Protein AF-A0A4V1V4L0-F1 (afdb_monomer_lite)

Radius of gyration: 18.84 Å; chains: 1; bounding box: 42×39×46 Å

pLDDT: mean 93.79, std 5.35, range [68.5, 98.69]

Foldseek 3Di:
DKDFAFDPDCPAPLARPPTQWIADPVRWIKGWDADSPHRHTQKIWTGDDPNETKMKGWDWDWAFAWDDDPPFTDTDPGTDIDTAKMKTFQPAYQDSVVRAGPVGDQRIWMKGWDQDDNGTHGPSDGQWIWIDHNNDTQMKGWDADPVRHTDDIDGSVVVDPDGD

Sequence (164 aa):
MSSSTFPVSCVNPASCNRPATTTDPNGATTVYTYSADHGGVLSVVQPSVGGVSPATKYYYAQRYPWLKSGNGYAAGSSPIWVLTEERACRTSNLDLTTGVCTAGSADMARKLYDYGPDAGPNNLWLRGVALVSNGQTLRTCYGYDPLGRQISESKPRAELATCS

Structure (mmCIF, N/CA/C/O backbone):
data_AF-A0A4V1V4L0-F1
#
_entry.id   AF-A0A4V1V4L0-F1
#
loop_
_atom_site.group_PDB
_atom_site.id
_atom_site.type_symbol
_atom_site.label_atom_id
_atom_site.label_alt_id
_atom_site.label_comp_id
_atom_site.label_asym_id
_atom_site.label_entity_id
_atom_site.label_seq_id
_atom_site.pdbx_PDB_ins_code
_atom_site.Cartn_x
_atom_site.Cartn_y
_atom_site.Cartn_z
_atom_site.occupancy
_atom_site.B_iso_or_equiv
_atom_site.auth_seq_id
_atom_site.auth_comp_id
_atom_site.auth_asym_id
_atom_site.auth_atom_id
_atom_site.pdbx_PDB_model_num
ATOM 1 N N . MET A 1 1 ? -15.444 20.728 15.407 1.00 77.25 1 MET A N 1
ATOM 2 C CA . MET A 1 1 ? -14.126 21.171 14.896 1.00 77.25 1 MET A CA 1
ATOM 3 C C . MET A 1 1 ? -13.319 19.920 14.613 1.00 77.25 1 MET A C 1
ATOM 5 O O . MET A 1 1 ? -13.335 19.045 15.464 1.00 77.25 1 MET A O 1
ATOM 9 N N . SER A 1 2 ? -12.691 19.796 13.445 1.00 91.19 2 SER A N 1
ATOM 10 C CA . SER A 1 2 ? -11.736 18.712 13.187 1.00 91.19 2 SER A CA 1
ATOM 11 C C . SER A 1 2 ? -10.340 19.122 13.653 1.00 91.19 2 SER A C 1
ATOM 13 O O . SER A 1 2 ? -9.984 20.297 13.540 1.00 91.19 2 SER A O 1
ATOM 15 N N . SER A 1 3 ? -9.546 18.178 14.145 1.00 95.38 3 SER A N 1
ATOM 16 C CA . SER A 1 3 ? -8.173 18.427 14.597 1.00 95.38 3 SER A CA 1
ATOM 17 C C . SER A 1 3 ? -7.216 17.335 14.126 1.00 95.38 3 SER A C 1
ATOM 19 O O . SER A 1 3 ? -7.630 16.232 13.772 1.00 95.38 3 SER A O 1
ATOM 21 N N . SER A 1 4 ? -5.924 17.659 14.122 1.00 96.94 4 SER A N 1
ATOM 22 C CA . SER A 1 4 ? -4.846 16.729 13.795 1.00 96.94 4 SER A CA 1
ATOM 23 C C . SER A 1 4 ? -3.717 16.889 14.803 1.00 96.94 4 SER A C 1
ATOM 25 O O . SER A 1 4 ? -3.368 18.016 15.163 1.00 96.94 4 SER A O 1
ATOM 27 N N . THR A 1 5 ? -3.117 15.783 15.232 1.00 96.75 5 THR A N 1
ATOM 28 C CA . THR A 1 5 ? -1.916 15.797 16.075 1.00 96.75 5 THR A CA 1
ATOM 29 C C . THR A 1 5 ? -0.717 15.349 15.257 1.00 96.75 5 THR A C 1
ATOM 31 O O . THR A 1 5 ? -0.783 14.345 14.552 1.00 96.75 5 THR A O 1
ATOM 34 N N . PHE A 1 6 ? 0.387 16.082 15.365 1.00 95.44 6 PHE A N 1
ATOM 35 C CA . PHE A 1 6 ? 1.653 15.796 14.691 1.00 95.44 6 PHE A CA 1
ATOM 36 C C . PHE A 1 6 ? 2.742 15.492 15.730 1.00 95.44 6 PHE A C 1
ATOM 38 O O . PHE A 1 6 ? 2.600 15.901 16.887 1.00 95.44 6 PHE A O 1
ATOM 45 N N . PRO A 1 7 ? 3.828 14.798 15.351 1.00 91.12 7 PRO A N 1
ATOM 46 C CA . PRO A 1 7 ? 5.001 14.665 16.209 1.00 91.12 7 PRO A CA 1
ATOM 47 C C . PRO A 1 7 ? 5.518 16.033 16.679 1.00 91.12 7 PRO A C 1
ATOM 49 O O . PRO A 1 7 ? 5.641 16.962 15.885 1.00 91.12 7 PRO A O 1
ATOM 52 N N . VAL A 1 8 ? 5.845 16.151 17.970 1.00 89.25 8 VAL A N 1
ATOM 53 C CA . VAL A 1 8 ? 6.338 17.407 18.575 1.00 89.25 8 VAL A CA 1
ATOM 54 C C . VAL A 1 8 ? 7.717 17.798 18.031 1.00 89.25 8 VAL A C 1
ATOM 56 O O . VAL A 1 8 ? 8.045 18.979 17.948 1.00 89.25 8 VAL A O 1
ATOM 59 N N . SER A 1 9 ? 8.522 16.811 17.638 1.00 89.31 9 SER A N 1
ATOM 60 C CA . SER A 1 9 ? 9.828 17.008 17.017 1.00 89.31 9 SER A CA 1
ATOM 61 C C . SER A 1 9 ? 9.923 16.252 15.696 1.00 89.31 9 SER A C 1
ATOM 63 O O . SER A 1 9 ? 9.395 15.148 15.536 1.00 89.31 9 SER A O 1
ATOM 65 N N . CYS A 1 10 ? 10.629 16.842 14.732 1.00 89.69 10 CYS A N 1
ATOM 66 C CA . CYS A 1 10 ? 10.905 16.188 13.460 1.00 89.69 10 CYS A CA 1
ATOM 67 C C . CYS A 1 10 ? 12.175 15.335 13.567 1.00 89.69 10 CYS A C 1
ATOM 69 O O . CYS A 1 10 ? 13.262 15.775 13.205 1.00 89.69 10 CYS A O 1
ATOM 71 N N . VAL A 1 11 ? 12.031 14.111 14.085 1.00 90.25 11 VAL A N 1
ATOM 72 C CA . VAL A 1 11 ? 13.115 13.106 14.086 1.00 90.25 11 VAL A CA 1
ATOM 73 C C . VAL A 1 11 ? 13.265 12.466 12.706 1.00 90.25 11 VAL A C 1
ATOM 75 O O . VAL A 1 11 ? 14.375 12.183 12.269 1.00 90.25 11 VAL A O 1
ATOM 78 N N . ASN A 1 12 ? 12.147 12.267 12.001 1.00 90.44 12 ASN A N 1
ATOM 79 C CA . ASN A 1 12 ? 12.133 11.699 10.662 1.00 90.44 12 ASN A CA 1
ATOM 80 C C . ASN A 1 12 ? 11.498 12.670 9.654 1.00 90.44 12 ASN A C 1
ATOM 82 O O . ASN A 1 12 ? 10.277 12.848 9.681 1.00 90.44 1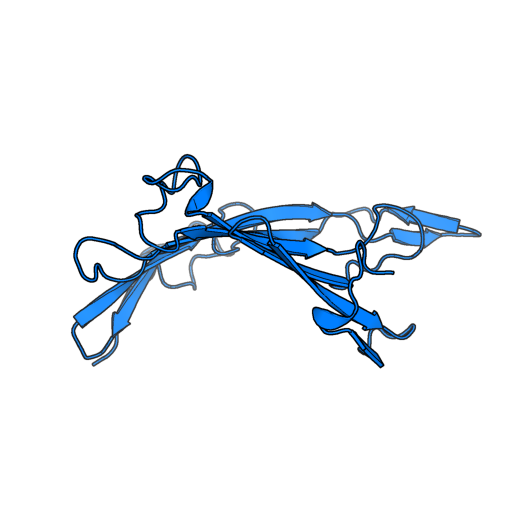2 ASN A O 1
ATOM 86 N N . PRO A 1 13 ? 12.278 13.255 8.729 1.00 91.56 13 PRO A N 1
ATOM 87 C CA . PRO A 1 13 ? 11.753 14.193 7.740 1.00 91.56 13 PRO A CA 1
ATOM 88 C C . PRO A 1 13 ? 10.743 13.564 6.767 1.00 91.56 13 PRO A C 1
ATOM 90 O O . PRO A 1 13 ? 9.932 14.286 6.194 1.00 91.56 13 PRO A O 1
ATOM 93 N N . ALA A 1 14 ? 10.737 12.237 6.600 1.00 91.06 14 ALA A N 1
ATOM 94 C CA . ALA A 1 14 ? 9.803 11.544 5.715 1.00 91.06 14 ALA A CA 1
ATOM 95 C C . ALA A 1 14 ? 8.372 11.452 6.284 1.00 91.06 14 ALA A C 1
ATOM 97 O O . ALA A 1 14 ? 7.424 11.251 5.523 1.00 91.06 14 ALA A O 1
ATOM 98 N N . SER A 1 15 ? 8.199 11.592 7.604 1.00 92.19 15 SER A N 1
ATOM 99 C CA . SER A 1 15 ? 6.904 11.408 8.277 1.00 92.19 15 SER A CA 1
ATOM 100 C C . SER A 1 15 ? 6.540 12.490 9.296 1.00 92.19 15 SER A C 1
ATOM 102 O O . SER A 1 15 ? 5.389 12.551 9.714 1.00 92.19 15 SER A O 1
ATOM 104 N N . CYS A 1 16 ? 7.454 13.383 9.687 1.00 90.00 16 CYS A N 1
ATOM 105 C CA . CYS A 1 16 ? 7.186 14.346 10.760 1.00 90.00 16 CYS A CA 1
ATOM 106 C C . CYS A 1 16 ? 6.128 15.407 10.420 1.00 90.00 16 CYS A C 1
ATOM 108 O O . CYS A 1 16 ? 5.495 15.953 11.318 1.00 90.00 16 CYS A O 1
ATOM 110 N N . ASN A 1 17 ? 5.900 15.680 9.134 1.00 92.19 17 ASN A N 1
ATOM 111 C CA . ASN A 1 17 ? 4.819 16.546 8.661 1.00 92.19 17 ASN A CA 1
ATOM 112 C C . ASN A 1 17 ? 3.507 15.781 8.404 1.00 92.19 17 ASN A C 1
ATOM 114 O O . ASN A 1 17 ? 2.579 16.329 7.805 1.00 92.19 17 ASN A O 1
ATOM 118 N N . ARG A 1 18 ? 3.426 14.511 8.813 1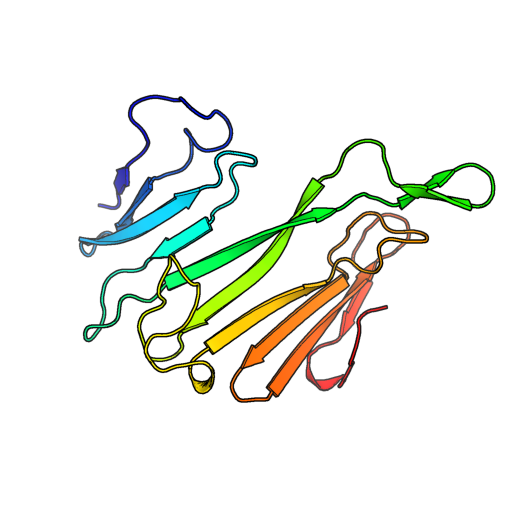.00 94.75 18 ARG A N 1
ATOM 119 C CA . ARG A 1 18 ? 2.231 13.677 8.702 1.00 94.75 18 ARG A CA 1
ATOM 120 C C . ARG A 1 18 ? 1.541 13.569 10.068 1.00 94.75 18 ARG A C 1
ATOM 122 O O . ARG A 1 18 ? 2.223 13.463 11.088 1.00 94.75 18 ARG A O 1
ATOM 129 N N . PRO A 1 19 ? 0.200 13.600 10.117 1.00 96.50 19 PRO A N 1
ATOM 130 C CA . PRO A 1 19 ? -0.521 13.516 11.379 1.00 96.50 19 PRO A CA 1
ATOM 131 C C . PRO A 1 19 ? -0.420 12.105 11.969 1.00 96.50 19 PRO A C 1
ATOM 133 O O . PRO A 1 19 ? -0.642 11.121 11.266 1.00 96.50 19 PRO A O 1
ATOM 136 N N . ALA A 1 20 ? -0.129 12.007 13.265 1.00 96.38 20 ALA A N 1
ATOM 137 C CA . ALA A 1 20 ? -0.228 10.769 14.037 1.00 96.38 20 ALA A CA 1
ATOM 138 C C . ALA A 1 20 ? -1.693 10.412 14.331 1.00 96.38 20 ALA A C 1
ATOM 140 O O . ALA A 1 20 ? -2.059 9.238 14.353 1.00 96.38 20 ALA A O 1
ATOM 141 N N . THR A 1 21 ? -2.545 11.423 14.515 1.00 97.69 21 THR A N 1
ATOM 142 C CA . THR A 1 21 ? -3.991 11.250 14.671 1.00 97.69 21 THR A CA 1
ATOM 143 C C . THR A 1 21 ? -4.759 12.352 13.956 1.00 97.69 21 THR A C 1
ATOM 145 O O . THR A 1 21 ? -4.266 13.473 13.794 1.00 97.69 21 THR A O 1
ATOM 148 N N . THR A 1 22 ? -5.985 12.037 13.553 1.00 98.00 22 THR A N 1
ATOM 149 C CA . THR A 1 22 ? -6.993 13.014 13.133 1.00 98.00 22 THR A CA 1
ATOM 150 C C . THR A 1 22 ? -8.283 12.748 13.898 1.00 98.00 22 THR A C 1
ATOM 152 O O . THR A 1 22 ? -8.670 11.594 14.069 1.00 98.00 22 THR A O 1
ATOM 155 N N . THR A 1 23 ? -8.947 13.795 14.375 1.00 97.75 23 THR A N 1
ATOM 156 C CA . THR A 1 23 ? -10.238 13.701 15.064 1.00 97.75 23 THR A CA 1
ATOM 157 C C . THR A 1 23 ? -11.273 14.476 14.267 1.00 97.75 23 THR A C 1
ATOM 159 O O . THR A 1 23 ? -11.065 15.645 13.925 1.00 97.75 23 THR A O 1
ATOM 162 N N . ASP A 1 24 ? -12.376 13.815 13.930 1.00 94.75 24 ASP A N 1
ATOM 163 C CA . ASP A 1 24 ? -13.477 14.424 13.191 1.00 94.75 24 ASP A CA 1
ATOM 164 C C . ASP A 1 24 ? -14.359 15.317 14.101 1.00 94.75 24 ASP A C 1
ATOM 166 O O . ASP A 1 24 ? -14.194 15.336 15.325 1.00 94.75 24 ASP A O 1
ATOM 170 N N . PRO A 1 25 ? -15.316 16.084 13.543 1.00 96.06 25 PRO A N 1
ATOM 171 C CA . PRO A 1 25 ? -16.216 16.914 14.345 1.00 96.06 25 PRO A CA 1
ATOM 172 C C . PRO A 1 25 ? -17.122 16.150 15.31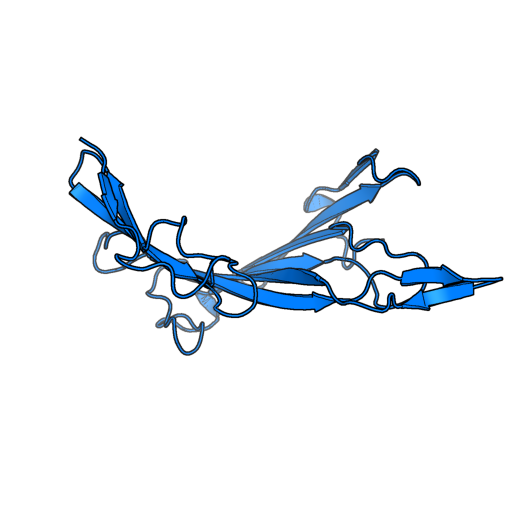9 1.00 96.06 25 PRO A C 1
ATOM 174 O O . PRO A 1 25 ? -17.644 16.777 16.239 1.00 96.06 25 PRO A O 1
ATOM 177 N N . ASN A 1 26 ? -17.307 14.843 15.124 1.00 93.50 26 ASN A N 1
ATOM 178 C CA . ASN A 1 26 ? -18.084 13.970 16.002 1.00 93.50 26 ASN A CA 1
ATOM 179 C C . ASN A 1 26 ? -17.224 13.386 17.141 1.00 93.50 26 ASN A C 1
ATOM 181 O O . ASN A 1 26 ? -17.730 12.614 17.953 1.00 93.50 26 ASN A O 1
ATOM 185 N N . GLY A 1 27 ? -15.936 13.745 17.215 1.00 93.44 27 GLY A N 1
ATOM 186 C CA . GLY A 1 27 ? -14.992 13.239 18.213 1.00 93.44 27 GLY A CA 1
ATOM 187 C C . GLY A 1 27 ? -14.387 11.879 17.860 1.00 93.44 27 GLY A C 1
ATOM 188 O O . GLY A 1 27 ? -13.707 11.275 18.690 1.00 93.44 27 GLY A O 1
ATOM 189 N N . ALA A 1 28 ? -14.612 11.384 16.643 1.00 95.94 28 ALA A N 1
ATOM 190 C CA . ALA A 1 28 ? -14.100 10.103 16.190 1.00 95.94 28 ALA A CA 1
ATOM 191 C C . ALA A 1 28 ? -12.634 10.257 15.745 1.00 95.94 28 ALA A C 1
ATOM 193 O O . ALA A 1 28 ? -12.325 11.010 14.820 1.00 95.94 28 ALA A O 1
ATOM 194 N N . THR A 1 29 ? -11.722 9.548 16.418 1.00 97.31 29 THR A N 1
ATOM 195 C CA . THR A 1 29 ? -10.273 9.635 16.176 1.00 97.31 29 THR A CA 1
ATOM 196 C C . THR A 1 29 ? -9.748 8.490 15.310 1.00 97.31 29 THR A C 1
ATOM 198 O O . THR A 1 29 ? -9.909 7.322 15.657 1.00 97.31 29 THR A O 1
ATOM 201 N N . THR A 1 30 ? -9.053 8.829 14.223 1.00 98.19 30 THR A N 1
ATOM 202 C CA . THR A 1 30 ? -8.262 7.898 13.407 1.00 98.19 30 THR A CA 1
ATOM 203 C C . THR A 1 30 ? -6.784 8.015 13.776 1.00 98.19 30 THR A C 1
ATOM 205 O O . THR A 1 30 ? -6.264 9.122 13.918 1.00 98.19 30 THR A O 1
ATOM 208 N N . VAL A 1 31 ? -6.103 6.880 13.930 1.00 98.31 31 VAL A N 1
ATOM 209 C CA . VAL A 1 31 ? -4.681 6.789 14.296 1.00 98.31 31 VAL A CA 1
ATOM 210 C C . VAL A 1 31 ? -3.869 6.271 13.113 1.00 98.31 31 VAL A C 1
ATOM 212 O O . VAL A 1 31 ? -4.292 5.337 12.432 1.00 98.31 31 VAL A O 1
ATOM 215 N N . TYR A 1 32 ? -2.692 6.853 12.896 1.00 98.06 32 TYR A N 1
ATOM 216 C CA . TYR A 1 32 ? -1.784 6.524 11.801 1.00 98.06 32 TYR A CA 1
ATOM 217 C C . TYR A 1 32 ? -0.402 6.158 12.338 1.00 98.06 32 TYR A C 1
ATOM 219 O O . TYR A 1 32 ? 0.111 6.800 13.255 1.00 98.06 32 TYR A O 1
ATOM 227 N N . THR A 1 33 ? 0.241 5.172 11.719 1.00 97.31 33 THR A N 1
ATOM 228 C CA . THR A 1 33 ? 1.678 4.917 11.902 1.00 97.31 33 THR A CA 1
ATOM 229 C C . THR A 1 33 ? 2.402 5.013 10.568 1.00 97.31 33 THR A C 1
ATOM 231 O O . THR A 1 33 ? 1.797 4.814 9.515 1.00 97.31 33 THR A O 1
ATOM 234 N N . TYR A 1 34 ? 3.696 5.327 10.602 1.00 97.12 34 TYR A N 1
ATOM 235 C CA . TYR A 1 34 ? 4.501 5.573 9.407 1.00 97.12 34 TYR A CA 1
ATOM 236 C C . TYR A 1 34 ? 5.833 4.836 9.485 1.00 97.12 34 TYR A C 1
ATOM 238 O O . TYR A 1 34 ? 6.390 4.642 10.564 1.00 97.12 34 TYR A O 1
ATOM 246 N N . SER A 1 35 ? 6.351 4.461 8.322 1.00 96.19 35 SER A N 1
ATOM 247 C CA . SER A 1 35 ? 7.658 3.842 8.169 1.00 96.19 35 SER A CA 1
ATOM 248 C C . SER A 1 35 ? 8.767 4.834 8.479 1.00 96.19 35 SER A C 1
ATOM 250 O O . SER A 1 35 ? 8.759 5.965 7.980 1.00 96.19 35 SER A O 1
ATOM 252 N N . ALA A 1 36 ? 9.745 4.385 9.265 1.00 94.19 36 ALA A N 1
ATOM 253 C CA . ALA A 1 36 ? 10.941 5.163 9.527 1.00 94.19 36 ALA A CA 1
ATOM 254 C C . ALA A 1 36 ? 11.847 5.274 8.282 1.00 94.19 36 ALA A C 1
ATOM 256 O O . ALA A 1 36 ? 12.534 6.278 8.113 1.00 94.19 36 ALA A O 1
ATOM 257 N N . ASP A 1 37 ? 11.798 4.293 7.382 1.00 94.75 37 ASP A N 1
ATOM 258 C CA . ASP A 1 37 ? 12.735 4.198 6.258 1.00 94.75 37 ASP A CA 1
ATOM 259 C C . ASP A 1 37 ? 12.287 5.004 5.036 1.00 94.75 37 ASP A C 1
ATOM 261 O O . ASP A 1 37 ? 13.111 5.513 4.279 1.00 94.75 37 ASP A O 1
ATOM 265 N N . HIS A 1 38 ? 10.973 5.109 4.817 1.00 95.06 38 HIS A N 1
ATOM 266 C CA . HIS A 1 38 ? 10.423 5.692 3.587 1.00 95.06 38 HIS A CA 1
ATOM 267 C C . HIS A 1 38 ? 9.203 6.596 3.795 1.00 95.06 38 HIS A C 1
ATOM 269 O O . HIS A 1 38 ? 8.628 7.078 2.821 1.00 95.06 38 HIS A O 1
ATOM 275 N N . GLY A 1 39 ? 8.762 6.810 5.040 1.00 96.00 39 GLY A N 1
ATOM 276 C CA . GLY A 1 39 ? 7.653 7.714 5.372 1.00 96.00 39 GLY A CA 1
ATOM 277 C C . GLY A 1 39 ? 6.260 7.257 4.922 1.00 96.00 39 GLY A C 1
ATOM 278 O O . GLY A 1 39 ? 5.285 7.977 5.127 1.00 96.00 39 GLY A O 1
ATOM 279 N N . GLY A 1 40 ? 6.140 6.071 4.317 1.00 96.75 40 GLY A N 1
ATOM 280 C CA . GLY A 1 40 ? 4.848 5.491 3.934 1.00 96.75 40 GLY A CA 1
ATOM 281 C C . GLY A 1 40 ? 4.020 5.112 5.162 1.00 96.75 40 GLY A C 1
ATOM 282 O O . GLY A 1 40 ? 4.581 4.762 6.197 1.00 96.75 40 GLY A O 1
ATOM 283 N N . VAL A 1 41 ? 2.692 5.184 5.061 1.00 98.06 41 VAL A N 1
ATOM 284 C CA . VAL A 1 41 ? 1.774 4.782 6.142 1.00 98.06 41 VAL A CA 1
ATOM 285 C C . VAL A 1 41 ? 1.901 3.277 6.366 1.00 98.06 41 VAL A C 1
ATOM 287 O O . VAL A 1 41 ? 1.802 2.536 5.404 1.00 98.06 41 VAL A O 1
ATOM 290 N N . LEU A 1 42 ? 2.090 2.813 7.601 1.00 98.25 42 LEU A N 1
ATOM 291 C CA . LEU A 1 42 ? 2.144 1.383 7.944 1.00 98.25 42 LEU A CA 1
ATOM 292 C C . LEU A 1 42 ? 0.813 0.861 8.484 1.00 98.25 42 LEU A C 1
ATOM 294 O O . LEU A 1 42 ? 0.450 -0.289 8.231 1.00 98.25 42 LEU A O 1
ATOM 298 N N . SER A 1 43 ? 0.064 1.696 9.202 1.00 98.38 43 SER A N 1
ATOM 299 C CA . SER A 1 43 ? -1.283 1.359 9.649 1.00 98.38 43 SER A CA 1
ATOM 300 C C . SER A 1 43 ? -2.190 2.576 9.723 1.00 98.38 43 SER A C 1
ATOM 302 O O . SER A 1 43 ? -1.744 3.691 9.997 1.00 98.38 43 SER A O 1
ATOM 304 N N . VAL A 1 44 ? -3.475 2.320 9.506 1.00 98.56 44 VAL A N 1
ATOM 305 C CA . VAL A 1 44 ? -4.580 3.237 9.785 1.00 98.56 44 VAL A CA 1
ATOM 306 C C . VAL A 1 44 ? -5.554 2.492 10.682 1.00 98.56 44 VAL A C 1
ATOM 308 O O . VAL A 1 44 ? -5.989 1.401 10.317 1.00 98.56 44 VAL A O 1
ATOM 311 N N . VAL A 1 45 ? -5.891 3.059 11.837 1.00 98.44 45 VAL A N 1
ATOM 312 C CA . VAL A 1 45 ? -6.872 2.504 12.778 1.00 98.44 45 VAL A CA 1
ATOM 313 C C . VAL A 1 45 ? -7.992 3.508 12.948 1.00 98.44 45 VAL A C 1
ATOM 315 O O . VAL A 1 45 ?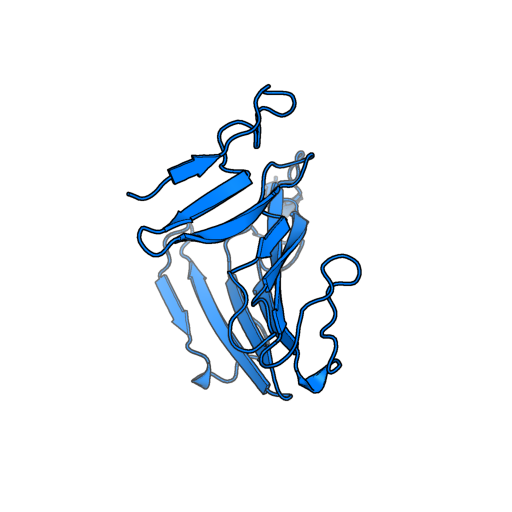 -7.763 4.631 13.395 1.00 98.44 45 VAL A O 1
ATOM 318 N N . GLN A 1 46 ? -9.194 3.105 12.574 1.00 97.62 46 GLN A N 1
ATOM 319 C CA . GLN A 1 46 ? -10.400 3.901 12.718 1.00 97.62 46 GLN A CA 1
ATOM 320 C C . GLN A 1 46 ? -11.008 3.727 14.120 1.00 97.62 46 GLN A C 1
ATOM 322 O O . GLN A 1 46 ? -10.680 2.766 14.827 1.00 97.62 46 GLN A O 1
ATOM 327 N N . PRO A 1 47 ? -11.902 4.643 14.531 1.00 96.62 47 PRO A N 1
ATOM 328 C CA . PRO A 1 47 ? -12.641 4.530 15.784 1.00 96.62 47 PRO A CA 1
ATOM 329 C C . PRO A 1 47 ? -13.351 3.182 15.929 1.00 96.62 47 PRO A C 1
ATOM 331 O O . PRO A 1 47 ? -13.809 2.602 14.944 1.00 96.62 47 PRO A O 1
ATOM 334 N N . SER A 1 48 ? -13.498 2.716 17.171 1.00 95.31 48 SER A N 1
ATOM 335 C CA . SER A 1 48 ? -14.242 1.488 17.439 1.00 95.31 48 SER A CA 1
ATOM 336 C C . SER A 1 48 ? -15.729 1.670 17.138 1.00 95.31 48 SER A C 1
ATOM 338 O O . SER A 1 48 ? -16.367 2.595 17.640 1.00 95.31 48 SER A O 1
ATOM 340 N N . VAL A 1 49 ? -16.288 0.756 16.350 1.00 91.44 49 VAL A N 1
ATOM 341 C CA . VAL A 1 49 ? -17.715 0.659 16.047 1.00 91.44 49 VAL A CA 1
ATOM 342 C C . VAL A 1 49 ? -18.156 -0.761 16.382 1.00 91.44 49 VAL A C 1
ATOM 344 O O . VAL A 1 49 ? -17.645 -1.729 15.825 1.00 91.44 49 VAL A O 1
ATOM 347 N N . GLY A 1 50 ? -19.079 -0.907 17.337 1.00 90.44 50 GLY A N 1
ATOM 348 C CA . GLY A 1 50 ? -19.578 -2.226 17.746 1.00 90.44 50 GLY A CA 1
ATOM 349 C C . GLY A 1 50 ? -18.514 -3.149 18.361 1.00 90.44 50 GLY A C 1
ATOM 350 O O . GLY A 1 50 ? -18.620 -4.363 18.228 1.00 90.44 50 GLY A O 1
ATOM 351 N N . GLY A 1 51 ? -17.479 -2.594 19.006 1.00 92.12 51 GLY A N 1
ATOM 352 C CA . GLY A 1 51 ? -16.396 -3.365 19.640 1.00 92.12 51 GLY A CA 1
ATOM 353 C C . GLY A 1 51 ? -15.261 -3.780 18.695 1.00 92.12 51 GLY A C 1
ATOM 354 O O . GLY A 1 51 ? -14.290 -4.397 19.134 1.00 92.12 51 GLY A O 1
ATOM 355 N N . VAL A 1 52 ? -15.348 -3.409 17.417 1.00 95.88 52 VAL A N 1
ATOM 356 C CA . VAL A 1 52 ? -14.298 -3.614 16.414 1.00 95.88 52 VAL A CA 1
ATOM 357 C C . VAL A 1 52 ? -13.726 -2.259 16.038 1.00 95.88 52 VAL A C 1
ATOM 359 O O . VAL A 1 52 ? -14.483 -1.328 15.787 1.00 95.88 52 VAL A O 1
ATOM 362 N N . SER A 1 53 ? -12.406 -2.134 16.009 1.00 96.75 53 SER A N 1
ATOM 363 C CA . SER A 1 53 ? -11.711 -0.959 15.481 1.00 96.75 53 SER A CA 1
ATOM 364 C C . SER A 1 53 ? -11.209 -1.301 14.082 1.00 96.75 53 SER A C 1
ATOM 366 O O . SER A 1 53 ? -10.197 -2.002 13.965 1.00 96.75 53 SER A O 1
ATOM 368 N N . PRO A 1 54 ? -11.903 -0.866 13.011 1.00 97.19 54 PRO A N 1
ATOM 369 C CA . PRO A 1 54 ? -11.485 -1.165 11.652 1.00 97.19 54 PRO A CA 1
ATOM 370 C C . PRO A 1 54 ? -10.066 -0.659 11.428 1.00 97.19 54 PRO A C 1
ATOM 372 O O . PRO A 1 54 ? -9.745 0.492 11.726 1.00 97.19 54 PRO A O 1
ATOM 375 N N . ALA A 1 55 ? -9.202 -1.524 10.915 1.00 98.19 55 ALA A N 1
ATOM 376 C CA . ALA A 1 55 ? -7.816 -1.178 10.688 1.00 98.19 55 ALA A CA 1
ATOM 377 C C . ALA A 1 55 ? -7.327 -1.730 9.355 1.00 98.19 55 ALA A C 1
ATOM 379 O O . ALA A 1 55 ? -7.725 -2.813 8.924 1.00 98.19 55 ALA A O 1
ATOM 380 N N . THR A 1 56 ? -6.444 -0.968 8.716 1.00 98.56 56 THR A N 1
ATOM 381 C CA . THR A 1 56 ? -5.716 -1.381 7.517 1.00 98.56 56 THR A CA 1
ATOM 382 C C . THR A 1 56 ? -4.227 -1.358 7.819 1.00 98.56 56 THR A C 1
ATOM 384 O O . THR A 1 56 ? -3.719 -0.362 8.339 1.00 98.56 56 THR A O 1
ATOM 387 N N . LYS A 1 57 ? -3.526 -2.446 7.496 1.00 98.56 57 LYS A N 1
ATOM 388 C CA . LYS A 1 57 ? -2.062 -2.540 7.545 1.00 98.56 57 LYS A CA 1
ATOM 389 C C . LYS A 1 57 ? -1.504 -2.545 6.128 1.00 98.56 57 LYS A C 1
ATOM 391 O O . LYS A 1 57 ? -2.010 -3.266 5.270 1.00 98.56 57 LYS A O 1
ATOM 396 N N . TYR A 1 58 ? -0.457 -1.764 5.909 1.00 98.69 58 TYR A N 1
ATOM 397 C CA . TYR A 1 58 ? 0.165 -1.544 4.609 1.00 98.69 58 TYR A CA 1
ATOM 398 C C . TYR A 1 58 ? 1.557 -2.173 4.593 1.00 98.69 58 TYR A C 1
ATOM 400 O O . TYR A 1 58 ? 2.335 -2.026 5.537 1.00 98.69 58 TYR A O 1
ATOM 408 N N . TYR A 1 59 ? 1.871 -2.866 3.507 1.00 98.44 59 TYR A N 1
ATOM 409 C CA . TYR A 1 59 ? 3.138 -3.548 3.287 1.00 98.44 59 TYR A CA 1
ATOM 410 C C . TYR A 1 59 ? 3.822 -2.966 2.064 1.00 98.44 59 TYR A C 1
ATOM 412 O O . TYR A 1 59 ? 3.199 -2.772 1.020 1.00 98.44 59 TYR A O 1
ATOM 420 N N . TYR A 1 60 ? 5.119 -2.721 2.196 1.00 98.44 60 TYR A N 1
ATOM 421 C CA . TYR A 1 60 ? 5.941 -2.141 1.149 1.00 98.44 60 TYR A CA 1
ATOM 422 C C . TYR A 1 60 ? 7.113 -3.060 0.834 1.00 98.44 60 TYR A C 1
ATOM 424 O O . TYR A 1 60 ? 7.585 -3.804 1.693 1.00 98.44 60 TYR A O 1
ATOM 432 N N . ALA A 1 61 ? 7.607 -2.969 -0.395 1.00 97.88 61 ALA A N 1
ATOM 433 C CA . ALA A 1 61 ? 8.853 -3.597 -0.805 1.00 97.88 61 ALA A CA 1
ATOM 434 C C . ALA A 1 61 ? 9.692 -2.619 -1.623 1.00 97.88 61 ALA A C 1
ATOM 436 O O . ALA A 1 61 ? 9.165 -1.745 -2.313 1.00 97.88 61 ALA A O 1
ATOM 437 N N . GLN A 1 62 ? 11.006 -2.795 -1.564 1.00 97.56 62 GLN A N 1
ATOM 438 C CA . GLN A 1 62 ? 11.932 -2.143 -2.476 1.00 97.56 62 GLN A CA 1
ATOM 439 C C . GLN A 1 62 ? 11.920 -2.866 -3.824 1.00 97.56 62 GLN A C 1
ATOM 441 O O . GLN A 1 62 ? 12.126 -4.077 -3.880 1.00 97.56 62 GLN A O 1
ATOM 446 N N . ARG A 1 63 ? 11.693 -2.127 -4.912 1.00 97.44 63 ARG A N 1
ATOM 447 C CA . ARG A 1 63 ? 11.803 -2.637 -6.284 1.00 97.44 63 ARG A CA 1
ATOM 448 C C . ARG A 1 63 ? 12.700 -1.745 -7.120 1.00 97.44 63 ARG A C 1
ATOM 450 O O . ARG A 1 63 ? 12.771 -0.539 -6.894 1.00 97.44 63 ARG A O 1
ATOM 457 N N . TYR A 1 64 ? 13.366 -2.337 -8.101 1.00 97.31 64 TYR A N 1
ATOM 458 C CA . TYR A 1 64 ? 14.241 -1.613 -9.014 1.00 97.31 64 TYR A CA 1
ATOM 459 C C . TYR A 1 64 ? 13.536 -1.382 -10.350 1.00 97.31 64 TYR A C 1
ATOM 461 O O . TYR A 1 64 ? 12.962 -2.328 -10.893 1.00 97.31 64 TYR A O 1
ATOM 469 N N . PRO A 1 65 ? 13.586 -0.163 -10.915 1.00 95.38 65 PRO A N 1
ATOM 470 C CA . PRO A 1 65 ? 13.175 0.030 -12.294 1.00 95.38 65 PRO A CA 1
ATOM 471 C C . PRO A 1 65 ? 14.163 -0.685 -13.215 1.00 95.38 65 PRO A C 1
ATOM 473 O O . PRO A 1 65 ? 15.369 -0.660 -12.980 1.00 95.38 65 PRO A O 1
ATOM 476 N N . TRP A 1 66 ? 13.662 -1.304 -14.274 1.00 95.50 66 TRP A N 1
ATOM 477 C CA . TRP A 1 66 ? 14.471 -1.944 -15.299 1.00 95.50 66 TRP A CA 1
ATOM 478 C C . TRP A 1 66 ? 14.489 -1.079 -16.552 1.00 95.50 66 TRP A C 1
ATOM 480 O O . TRP A 1 66 ? 13.514 -0.986 -17.304 1.00 95.50 66 TRP A O 1
ATOM 490 N N . LEU A 1 67 ? 15.625 -0.413 -16.738 1.00 92.31 67 LEU A N 1
ATOM 491 C CA . LEU A 1 67 ? 15.835 0.627 -17.733 1.00 92.31 67 LEU A CA 1
ATOM 492 C C . LEU A 1 67 ? 16.624 0.073 -18.914 1.00 92.31 67 LEU A C 1
ATOM 494 O O . LEU A 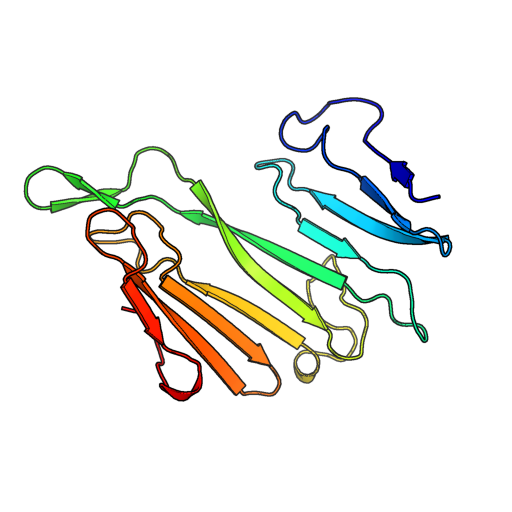1 67 ? 17.417 -0.860 -18.774 1.00 92.31 67 LEU A O 1
ATOM 498 N N . LYS A 1 68 ? 16.417 0.662 -20.093 1.00 92.00 68 LYS A N 1
ATOM 499 C CA . LYS A 1 68 ? 17.160 0.281 -21.297 1.00 92.00 68 LYS A CA 1
ATOM 500 C C . LYS A 1 68 ? 18.660 0.513 -21.080 1.00 92.00 68 LYS A C 1
ATOM 502 O O . LYS A 1 68 ? 19.066 1.614 -20.721 1.00 92.00 68 LYS A O 1
ATOM 507 N N . SER A 1 69 ? 19.468 -0.512 -21.338 1.00 92.50 69 SER A N 1
ATOM 508 C CA . SER A 1 69 ? 20.927 -0.481 -21.221 1.00 92.50 69 SER A CA 1
ATOM 509 C C . SER A 1 69 ? 21.553 -1.271 -22.373 1.00 92.50 69 SER A C 1
ATOM 511 O O . SER A 1 69 ? 21.395 -2.490 -22.471 1.00 92.50 69 SER A O 1
ATOM 513 N N . GLY A 1 70 ? 22.216 -0.568 -23.296 1.00 90.56 70 GLY A N 1
ATOM 514 C CA . GLY A 1 70 ? 22.715 -1.155 -24.543 1.00 90.56 70 GLY A CA 1
ATOM 515 C C . GLY A 1 70 ? 21.597 -1.819 -25.360 1.00 90.56 70 GLY A C 1
ATOM 516 O O . GLY A 1 70 ? 20.572 -1.196 -25.647 1.00 90.56 70 GLY A O 1
ATOM 517 N N . ASN A 1 71 ? 21.795 -3.096 -25.703 1.00 90.69 71 ASN A N 1
ATOM 518 C CA . ASN A 1 71 ? 20.817 -3.921 -26.426 1.00 90.69 71 ASN A CA 1
ATOM 519 C C . ASN A 1 71 ? 19.774 -4.596 -25.509 1.00 90.69 71 ASN A C 1
ATOM 521 O O . ASN A 1 71 ? 18.921 -5.325 -26.008 1.00 90.69 71 ASN A O 1
ATOM 525 N N . GLY A 1 72 ? 19.838 -4.385 -24.190 1.00 92.81 72 GLY A N 1
ATOM 526 C CA . GLY A 1 72 ? 18.970 -5.042 -23.211 1.00 92.81 72 GLY A CA 1
ATOM 527 C C . GLY A 1 72 ? 18.397 -4.087 -22.165 1.00 92.81 72 GLY A C 1
ATOM 528 O O . GLY A 1 72 ? 18.264 -2.882 -22.392 1.00 92.81 72 GLY A O 1
ATOM 529 N N . TYR A 1 73 ? 18.052 -4.649 -21.007 1.00 95.38 73 TYR A N 1
ATOM 530 C CA . TYR A 1 73 ? 17.541 -3.922 -19.847 1.00 95.38 73 TYR A CA 1
ATOM 531 C C . TYR A 1 73 ? 18.341 -4.305 -18.609 1.00 95.38 73 TYR A C 1
ATOM 533 O O . TYR A 1 73 ? 18.716 -5.466 -18.449 1.00 95.38 73 TYR A O 1
ATOM 541 N N . ALA A 1 74 ? 18.583 -3.335 -17.736 1.00 95.75 74 ALA A N 1
ATOM 542 C CA . ALA A 1 74 ? 19.269 -3.538 -16.469 1.00 95.75 74 ALA A CA 1
ATOM 543 C C . ALA A 1 74 ? 18.490 -2.867 -15.339 1.00 95.75 74 ALA A C 1
ATOM 545 O O . ALA A 1 74 ? 17.855 -1.828 -15.543 1.00 95.75 74 ALA A O 1
ATOM 546 N N . ALA A 1 75 ? 18.560 -3.456 -14.147 1.00 96.31 75 ALA A N 1
ATOM 547 C CA . ALA A 1 75 ? 18.054 -2.827 -12.938 1.00 96.31 75 ALA A CA 1
ATOM 548 C C . ALA A 1 75 ? 18.775 -1.490 -12.688 1.00 96.31 75 ALA A C 1
ATOM 550 O O . ALA A 1 75 ? 19.987 -1.372 -12.882 1.00 96.31 75 ALA A O 1
ATOM 551 N N . GLY A 1 76 ? 18.023 -0.481 -12.254 1.00 94.50 76 GLY A N 1
ATOM 552 C CA . GLY A 1 76 ? 18.567 0.793 -11.801 1.00 94.50 76 GLY A CA 1
ATOM 553 C C . GLY A 1 76 ? 19.463 0.624 -10.572 1.00 94.50 76 GLY A C 1
ATOM 554 O O . GLY A 1 76 ? 19.442 -0.399 -9.894 1.00 94.50 76 GLY A O 1
ATOM 555 N N . SER A 1 77 ? 20.246 1.650 -10.254 1.00 93.25 77 SER A N 1
ATOM 556 C CA . SER A 1 77 ? 21.171 1.620 -9.112 1.00 93.25 77 SER A CA 1
ATOM 557 C C . SER A 1 77 ? 20.492 1.837 -7.757 1.00 93.25 77 SER A C 1
ATOM 559 O O . SER A 1 77 ? 21.061 1.488 -6.725 1.00 93.25 77 SER A O 1
ATOM 561 N N . SER A 1 78 ? 19.287 2.409 -7.736 1.00 94.56 78 SER A N 1
ATOM 562 C CA . SER A 1 78 ? 18.558 2.732 -6.507 1.00 94.56 78 SER A CA 1
ATOM 563 C C . SER A 1 78 ? 17.154 2.129 -6.542 1.00 94.56 78 SER A C 1
ATOM 565 O O . SER A 1 78 ? 16.431 2.356 -7.517 1.00 94.56 78 SER A O 1
ATOM 567 N N . PRO A 1 79 ? 16.751 1.369 -5.507 1.00 96.12 79 PRO A N 1
ATOM 568 C CA . PRO A 1 79 ? 15.398 0.857 -5.429 1.00 96.12 79 PRO A CA 1
ATOM 569 C C . PRO A 1 79 ? 14.423 1.951 -4.998 1.00 96.12 79 PRO A C 1
ATOM 571 O O . PRO A 1 79 ? 14.793 2.949 -4.377 1.00 96.12 79 PRO A O 1
ATOM 574 N N . ILE A 1 80 ? 13.149 1.713 -5.274 1.00 95.69 80 ILE A N 1
ATOM 575 C CA . ILE A 1 80 ? 12.029 2.552 -4.868 1.00 95.69 80 ILE A CA 1
ATOM 576 C C . ILE A 1 80 ? 11.107 1.713 -3.988 1.00 95.69 80 ILE A C 1
ATOM 578 O O . ILE A 1 80 ? 10.804 0.562 -4.307 1.00 95.69 80 ILE A O 1
ATOM 582 N N . TRP A 1 81 ? 10.656 2.291 -2.877 1.00 97.69 81 TRP A N 1
ATOM 583 C CA . TRP A 1 81 ? 9.631 1.685 -2.035 1.00 97.69 81 TRP A CA 1
ATOM 584 C C . TRP A 1 81 ? 8.268 1.781 -2.716 1.00 97.69 81 TRP A C 1
ATOM 586 O O . TRP A 1 81 ? 7.763 2.877 -2.960 1.00 97.69 81 TRP A O 1
ATOM 596 N N . VAL A 1 82 ? 7.661 0.632 -2.994 1.00 97.81 82 VAL A N 1
ATOM 597 C CA . VAL A 1 82 ? 6.315 0.526 -3.564 1.00 97.81 82 VAL A CA 1
ATOM 598 C C . VAL A 1 82 ? 5.390 -0.198 -2.592 1.00 97.81 82 VAL A C 1
ATOM 600 O O . VAL A 1 82 ? 5.824 -1.099 -1.874 1.00 97.81 82 VAL A O 1
ATOM 603 N N . LEU A 1 83 ? 4.121 0.208 -2.549 1.00 98.50 83 LEU A N 1
ATOM 604 C CA . LEU A 1 83 ? 3.090 -0.464 -1.757 1.00 98.50 83 LEU A CA 1
ATOM 605 C C . LEU A 1 83 ? 2.749 -1.785 -2.442 1.00 98.50 83 LEU A C 1
ATOM 607 O O . LEU A 1 83 ? 2.293 -1.757 -3.573 1.00 98.50 83 LEU A O 1
ATOM 611 N N . THR A 1 84 ? 2.955 -2.924 -1.791 1.00 98.25 84 THR A N 1
ATOM 612 C CA . THR A 1 84 ? 2.727 -4.250 -2.389 1.00 98.25 84 THR A CA 1
ATOM 613 C C . THR A 1 84 ? 1.452 -4.911 -1.897 1.00 98.25 84 THR A C 1
ATOM 615 O O . THR A 1 84 ? 0.829 -5.673 -2.640 1.00 98.25 84 THR A O 1
ATOM 618 N N . GLU A 1 85 ? 1.033 -4.615 -0.668 1.00 98.56 85 GLU A N 1
ATOM 619 C CA . GLU A 1 85 ? -0.144 -5.233 -0.071 1.00 98.56 85 GLU A CA 1
ATOM 620 C C . GLU A 1 85 ? -0.815 -4.316 0.962 1.00 98.56 85 GLU A C 1
ATOM 622 O O . GLU A 1 85 ? -0.156 -3.667 1.769 1.00 98.56 85 GLU A O 1
ATOM 627 N N . GLU A 1 86 ? -2.145 -4.311 0.972 1.00 98.56 86 GLU A N 1
ATOM 628 C CA . GLU A 1 86 ? -2.956 -3.871 2.107 1.00 98.56 86 GLU A CA 1
ATOM 629 C C . GLU A 1 86 ? -3.691 -5.067 2.700 1.00 98.56 86 GLU A C 1
ATOM 631 O O . GLU A 1 86 ? -4.192 -5.923 1.962 1.00 98.56 86 GLU A O 1
ATOM 636 N N . ARG A 1 87 ? -3.802 -5.100 4.028 1.00 98.19 87 ARG A N 1
ATOM 637 C CA . ARG A 1 87 ? -4.608 -6.077 4.763 1.00 98.19 87 ARG A CA 1
ATOM 638 C C . ARG A 1 87 ? -5.606 -5.381 5.660 1.00 98.19 87 ARG A C 1
ATOM 640 O O . ARG A 1 87 ? -5.238 -4.472 6.401 1.00 98.19 87 ARG A O 1
ATOM 647 N N . ALA A 1 88 ? -6.833 -5.873 5.638 1.00 97.94 88 ALA A N 1
ATOM 648 C CA . ALA A 1 88 ? -7.891 -5.489 6.556 1.00 97.94 88 ALA A CA 1
ATOM 649 C C . ALA A 1 88 ? -8.735 -6.715 6.920 1.00 97.94 88 ALA A C 1
ATOM 651 O O . ALA A 1 88 ? -8.706 -7.743 6.236 1.00 97.94 88 ALA A O 1
ATOM 652 N N . CYS A 1 89 ? -9.500 -6.587 7.994 1.00 97.12 89 CYS A N 1
ATOM 653 C CA . CYS A 1 89 ? -10.439 -7.601 8.452 1.00 97.12 89 CYS A CA 1
ATOM 654 C C . CYS A 1 89 ? -11.859 -7.133 8.173 1.00 97.12 89 CYS A C 1
ATOM 656 O O . CYS A 1 89 ? -12.162 -5.948 8.319 1.00 97.12 89 CYS A O 1
ATOM 658 N N . ARG A 1 90 ? -12.721 -8.041 7.713 1.00 94.50 90 ARG A N 1
ATOM 659 C CA . ARG A 1 90 ? -14.088 -7.680 7.315 1.00 94.50 90 ARG A CA 1
ATOM 660 C C . ARG A 1 90 ? -14.988 -7.484 8.526 1.00 94.50 90 ARG A C 1
ATOM 662 O O . ARG A 1 90 ? -15.866 -6.629 8.488 1.00 94.50 90 ARG A O 1
ATOM 669 N N . THR A 1 91 ? -14.806 -8.307 9.555 1.00 95.12 91 THR A N 1
ATOM 670 C CA . THR A 1 91 ? -15.716 -8.376 10.707 1.00 95.12 91 THR A CA 1
ATOM 671 C C . THR A 1 91 ? -15.012 -8.347 12.056 1.00 95.12 91 THR A C 1
ATOM 673 O O . THR A 1 91 ? -15.661 -8.039 13.050 1.00 95.12 91 THR A O 1
ATOM 676 N N . SER A 1 92 ? -13.713 -8.642 12.118 1.00 96.62 92 SER A N 1
ATOM 677 C CA . SER A 1 92 ? -12.947 -8.693 13.366 1.00 96.62 92 SER A CA 1
ATOM 678 C C . SER A 1 92 ? -11.825 -7.654 13.425 1.00 96.62 92 SER A C 1
ATOM 680 O O . SER A 1 92 ? -11.615 -6.882 12.490 1.00 96.62 92 SER A O 1
ATOM 682 N N . ASN A 1 93 ? -11.107 -7.603 14.548 1.00 97.81 93 ASN A N 1
ATOM 683 C CA . ASN A 1 93 ? -9.957 -6.716 14.687 1.00 97.81 93 ASN A CA 1
ATOM 684 C C . ASN A 1 93 ? -8.763 -7.263 13.888 1.00 97.81 93 ASN A C 1
ATOM 686 O O . ASN A 1 93 ? -8.534 -8.472 13.829 1.00 97.81 93 ASN A O 1
ATOM 690 N N . LEU A 1 94 ? -7.967 -6.359 13.317 1.00 98.06 94 LEU A N 1
ATOM 691 C CA . LEU A 1 94 ? -6.673 -6.691 12.727 1.00 98.06 94 LEU A CA 1
ATOM 692 C C . LEU A 1 94 ? -5.592 -6.584 13.805 1.00 98.06 94 LEU A C 1
ATOM 694 O O . LEU A 1 94 ? -5.389 -5.509 14.371 1.00 98.06 94 LEU A O 1
ATOM 698 N N . ASP A 1 95 ? -4.859 -7.664 14.062 1.00 97.50 95 ASP A N 1
ATOM 699 C CA . ASP A 1 95 ? -3.631 -7.577 14.849 1.00 97.50 95 ASP A CA 1
ATOM 700 C C . ASP A 1 95 ? -2.569 -6.854 14.012 1.00 97.50 95 ASP A C 1
ATOM 702 O O . ASP A 1 95 ? -2.076 -7.374 13.012 1.00 97.50 95 ASP A O 1
ATOM 706 N N . LEU A 1 96 ? -2.212 -5.632 14.404 1.00 96.81 96 LEU A N 1
ATOM 707 C CA . LEU A 1 96 ? -1.235 -4.819 13.679 1.00 96.81 96 LEU A CA 1
ATOM 708 C C . LEU A 1 96 ? 0.196 -5.354 13.773 1.00 96.81 96 LEU A C 1
ATOM 710 O O . LEU A 1 96 ? 1.025 -4.994 12.937 1.00 96.81 96 LEU A O 1
ATOM 714 N N . THR A 1 97 ? 0.497 -6.232 14.726 1.00 95.69 97 THR A N 1
ATOM 715 C CA . THR A 1 97 ? 1.813 -6.866 14.848 1.00 95.69 97 THR A CA 1
ATOM 716 C C . THR A 1 97 ? 1.947 -7.955 13.794 1.00 95.69 97 THR A C 1
ATOM 718 O O . THR A 1 97 ? 2.808 -7.876 12.916 1.00 95.69 97 THR A O 1
ATOM 721 N N . THR A 1 98 ? 1.031 -8.923 13.799 1.00 95.38 98 THR A N 1
ATOM 722 C CA . THR A 1 98 ? 1.080 -10.083 12.893 1.00 95.38 98 THR A CA 1
ATOM 723 C C . THR A 1 98 ? 0.475 -9.799 11.514 1.00 95.38 98 THR A C 1
ATOM 725 O O . THR A 1 98 ? 0.870 -10.403 10.518 1.00 95.38 98 THR A O 1
ATOM 728 N N . GLY A 1 99 ? -0.435 -8.828 11.415 1.00 95.94 99 GLY A N 1
ATOM 729 C CA . GLY A 1 99 ? -1.213 -8.536 10.210 1.00 95.94 99 GLY A CA 1
ATOM 730 C C . GLY A 1 99 ? -2.252 -9.606 9.884 1.00 95.94 99 GLY A C 1
ATOM 731 O O . GLY A 1 99 ? -2.509 -9.858 8.704 1.00 95.94 99 GLY A O 1
ATOM 732 N N . VAL A 1 100 ? -2.792 -10.263 10.912 1.00 96.56 100 VAL A N 1
ATOM 733 C CA . VAL A 1 100 ? -3.791 -11.332 10.809 1.00 96.56 100 VAL A CA 1
ATOM 734 C C . VAL A 1 100 ? -5.069 -10.905 11.530 1.00 96.56 100 VAL A C 1
ATOM 736 O O . VAL A 1 100 ? -5.025 -10.197 12.536 1.00 96.56 100 VAL A O 1
ATOM 739 N N . CYS A 1 101 ? -6.216 -11.320 10.999 1.00 97.44 101 CYS A N 1
ATOM 740 C CA . CYS A 1 101 ? -7.511 -11.072 11.622 1.00 97.44 101 CYS A CA 1
ATOM 741 C C . CYS A 1 101 ? -7.719 -11.955 12.841 1.00 97.44 101 CYS A C 1
ATOM 743 O O . CYS A 1 101 ? -7.401 -13.146 12.802 1.00 97.44 101 CYS A O 1
ATOM 745 N N . THR A 1 102 ? -8.313 -11.407 13.900 1.00 97.25 102 THR A N 1
ATOM 746 C CA . THR A 1 102 ? -8.593 -12.187 15.112 1.00 97.25 102 THR A CA 1
ATOM 747 C C . THR A 1 102 ? -9.615 -13.301 14.866 1.00 97.25 102 THR A C 1
ATOM 749 O O . THR A 1 102 ? -9.567 -14.317 15.551 1.00 97.25 102 THR A O 1
ATOM 752 N N . ALA A 1 103 ? -10.480 -13.171 13.852 1.00 96.06 103 ALA A N 1
ATOM 753 C CA . ALA A 1 103 ? -11.370 -14.240 13.379 1.00 96.06 103 ALA A CA 1
ATOM 754 C C . ALA A 1 103 ? -10.726 -15.198 12.346 1.00 96.06 103 ALA A C 1
ATOM 756 O O . ALA A 1 103 ? -11.401 -16.071 11.801 1.00 96.06 103 ALA A O 1
ATOM 757 N N . GLY A 1 104 ? -9.424 -15.068 12.071 1.00 94.25 104 GLY A N 1
ATOM 758 C CA . GLY A 1 104 ? -8.677 -15.944 11.166 1.00 94.25 104 GLY A CA 1
ATOM 759 C C . GLY A 1 104 ? -8.709 -15.530 9.689 1.00 94.25 104 GLY A C 1
ATOM 760 O O . GLY A 1 104 ? -9.242 -14.492 9.303 1.00 94.25 104 GLY A O 1
ATOM 761 N N . SER A 1 105 ? -8.096 -16.349 8.829 1.00 92.69 105 SER A N 1
ATOM 762 C CA . SER A 1 105 ? -7.823 -16.010 7.420 1.00 92.69 105 SER A CA 1
ATOM 763 C C . SER A 1 105 ? -9.066 -15.872 6.536 1.00 92.69 105 SER A C 1
ATOM 765 O O . SER A 1 105 ? -9.003 -15.183 5.520 1.00 92.69 105 SER A O 1
ATOM 767 N N . ALA A 1 106 ? -10.188 -16.488 6.914 1.00 93.25 106 ALA A N 1
ATOM 768 C CA . ALA A 1 106 ? -11.457 -16.341 6.203 1.00 93.25 106 ALA A CA 1
ATOM 769 C C . ALA A 1 106 ? -12.038 -14.920 6.327 1.00 93.25 106 ALA A C 1
ATOM 771 O O . ALA A 1 106 ? -12.712 -14.458 5.413 1.00 93.25 106 ALA A O 1
ATOM 772 N N . ASP A 1 107 ? -11.738 -14.210 7.418 1.00 96.00 107 ASP A N 1
ATOM 773 C CA . ASP A 1 107 ? -12.161 -12.821 7.636 1.00 96.00 107 ASP A CA 1
ATOM 774 C C . ASP A 1 107 ? -11.240 -11.799 6.944 1.00 96.00 107 ASP A C 1
ATOM 776 O O . ASP A 1 107 ? -11.522 -10.601 6.912 1.00 96.00 107 ASP A O 1
ATOM 780 N N . MET A 1 108 ? -10.126 -12.261 6.373 1.00 97.00 108 MET A N 1
ATOM 781 C CA . MET A 1 108 ? -9.119 -11.394 5.781 1.00 97.00 108 MET A CA 1
ATOM 782 C C . MET A 1 108 ? -9.542 -10.898 4.392 1.00 97.00 108 MET A C 1
ATOM 784 O O . MET A 1 108 ? -9.937 -11.663 3.504 1.00 97.00 108 MET A O 1
ATOM 788 N N . ALA A 1 109 ? -9.382 -9.596 4.180 1.00 97.50 109 ALA A N 1
ATOM 789 C CA . ALA A 1 109 ? -9.392 -8.961 2.874 1.00 97.50 109 ALA A CA 1
ATOM 790 C C . ALA A 1 109 ? -7.987 -8.433 2.571 1.00 97.50 109 ALA A C 1
ATOM 792 O O . ALA A 1 109 ? -7.386 -7.727 3.383 1.00 97.50 109 ALA A O 1
ATOM 793 N N . ARG A 1 110 ? -7.458 -8.787 1.397 1.00 97.94 110 ARG A N 1
ATOM 794 C CA . ARG A 1 110 ? -6.152 -8.323 0.922 1.00 97.94 110 ARG A CA 1
ATOM 795 C C . ARG A 1 110 ? -6.300 -7.562 -0.377 1.00 97.94 110 ARG A C 1
ATOM 797 O O . ARG A 1 110 ? -7.074 -7.969 -1.242 1.00 97.94 110 ARG A O 1
ATOM 804 N N . LYS A 1 111 ? -5.513 -6.509 -0.542 1.00 97.94 111 LYS A N 1
ATOM 805 C CA . LYS A 1 111 ? -5.356 -5.795 -1.807 1.00 97.94 111 LYS A CA 1
ATOM 806 C C . LYS A 1 111 ? -3.896 -5.867 -2.212 1.00 97.94 111 LYS A C 1
ATOM 808 O O . LYS A 1 111 ? -3.050 -5.312 -1.527 1.00 97.94 111 LYS A O 1
ATOM 813 N N . LEU A 1 112 ? -3.609 -6.583 -3.289 1.00 97.69 112 LEU A N 1
ATOM 814 C CA . LEU A 1 112 ? -2.260 -6.802 -3.800 1.00 97.69 112 LEU A CA 1
ATOM 815 C C . LEU A 1 112 ? -1.999 -5.864 -4.972 1.00 97.69 112 LEU A C 1
ATOM 817 O O . LEU A 1 112 ? -2.861 -5.719 -5.840 1.00 97.69 112 LEU A O 1
ATOM 821 N N . TYR A 1 113 ? -0.812 -5.277 -5.007 1.00 97.69 113 TYR A N 1
ATOM 822 C CA . TYR A 1 113 ? -0.380 -4.334 -6.031 1.00 97.69 113 TYR A CA 1
ATOM 823 C C . TYR A 1 113 ? 0.719 -4.965 -6.886 1.00 97.69 113 TYR A C 1
ATOM 825 O O . TYR A 1 113 ? 1.763 -5.382 -6.385 1.00 97.69 113 TYR A O 1
ATOM 833 N N . ASP A 1 114 ? 0.465 -5.047 -8.186 1.00 95.88 114 ASP A N 1
ATOM 834 C CA . ASP A 1 114 ? 1.352 -5.660 -9.165 1.00 95.88 114 ASP A CA 1
ATOM 835 C C . ASP A 1 114 ? 2.046 -4.578 -9.992 1.00 95.88 114 ASP A C 1
ATOM 837 O O . ASP A 1 114 ? 1.390 -3.795 -10.676 1.00 95.88 114 ASP A O 1
ATOM 841 N N . TYR A 1 115 ? 3.377 -4.552 -9.945 1.00 95.62 115 TYR A N 1
ATOM 842 C CA . TYR A 1 115 ? 4.210 -3.642 -10.739 1.00 95.62 115 TYR A CA 1
ATOM 843 C C . TYR A 1 115 ? 4.946 -4.364 -11.878 1.00 95.62 115 TYR A C 1
ATOM 845 O O . TYR A 1 115 ? 5.897 -3.827 -12.437 1.00 95.62 115 TYR A O 1
ATOM 853 N N . GLY A 1 116 ? 4.543 -5.589 -12.22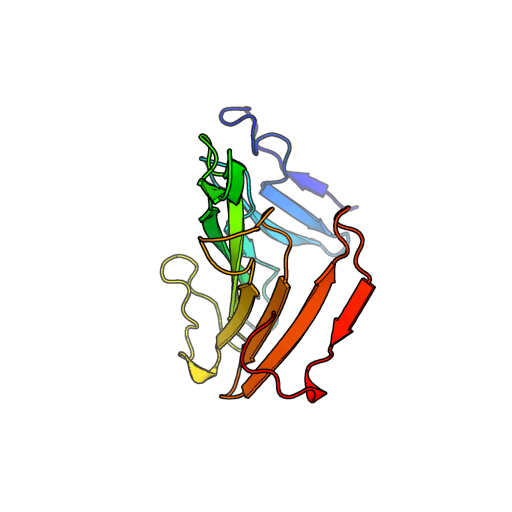3 1.00 92.62 116 GLY A N 1
ATOM 854 C CA . GLY A 1 116 ? 5.178 -6.417 -13.245 1.00 92.62 116 GLY A CA 1
ATOM 855 C C . GLY A 1 116 ? 6.419 -7.168 -12.744 1.00 92.62 116 GLY A C 1
ATOM 856 O O . GLY A 1 116 ? 6.683 -7.187 -11.541 1.00 92.62 116 GLY A O 1
ATOM 857 N N . PRO A 1 117 ? 7.185 -7.808 -13.643 1.00 92.44 117 PRO A N 1
ATOM 858 C CA . PRO A 1 117 ? 8.362 -8.609 -13.296 1.00 92.44 117 PRO A CA 1
ATOM 859 C C . PRO A 1 117 ? 9.605 -7.762 -12.975 1.00 92.44 117 PRO A C 1
ATOM 861 O O . PRO A 1 117 ? 9.745 -6.639 -13.458 1.00 92.44 117 PRO A O 1
ATOM 864 N N . ASP A 1 118 ? 10.550 -8.327 -12.215 1.00 92.94 118 ASP A N 1
ATOM 865 C CA . ASP A 1 118 ? 11.901 -7.767 -12.026 1.00 92.94 118 ASP A CA 1
ATOM 866 C C . ASP A 1 118 ? 12.818 -8.165 -13.197 1.00 92.94 118 ASP A C 1
ATOM 868 O O . ASP A 1 118 ? 13.846 -8.809 -13.006 1.00 92.94 118 ASP A O 1
ATOM 872 N N . ALA A 1 119 ? 12.394 -7.855 -14.423 1.00 91.56 119 ALA A N 1
ATOM 873 C CA . ALA A 1 119 ? 13.144 -8.079 -15.657 1.00 91.56 119 ALA A CA 1
ATOM 874 C C . ALA A 1 119 ? 12.496 -7.327 -16.830 1.00 91.56 119 ALA A C 1
ATOM 876 O O . ALA A 1 119 ? 11.308 -6.995 -16.795 1.00 91.56 119 ALA A O 1
ATOM 877 N N . GLY A 1 120 ? 13.257 -7.138 -17.913 1.00 90.88 120 GLY A N 1
ATOM 878 C CA . GLY A 1 120 ? 12.755 -6.518 -19.145 1.00 90.88 120 GLY A CA 1
ATOM 879 C C . GLY A 1 120 ? 12.364 -5.046 -18.955 1.00 90.88 120 GLY A C 1
ATOM 880 O O . GLY A 1 120 ? 12.781 -4.432 -17.983 1.00 90.88 120 GLY A O 1
ATOM 881 N N . PRO A 1 121 ? 11.594 -4.432 -19.865 1.00 91.50 121 PRO A N 1
ATOM 882 C CA . PRO A 1 121 ? 11.143 -3.054 -19.684 1.00 91.50 121 PRO A CA 1
ATOM 883 C C . PRO A 1 121 ? 10.178 -2.946 -18.495 1.00 91.50 121 PRO A C 1
ATOM 885 O O . PRO A 1 121 ? 9.039 -3.425 -18.560 1.00 91.50 121 PRO A O 1
ATOM 888 N N . ASN A 1 122 ? 10.604 -2.279 -17.418 1.00 93.75 122 ASN A N 1
ATOM 889 C CA . ASN A 1 122 ? 9.733 -2.031 -16.276 1.00 93.75 122 ASN A CA 1
ATOM 890 C C . ASN A 1 122 ? 10.073 -0.737 -15.524 1.00 93.75 122 ASN A C 1
ATOM 892 O O . ASN A 1 122 ? 10.997 -0.693 -14.721 1.00 93.75 122 ASN A O 1
ATOM 896 N N . ASN A 1 123 ? 9.254 0.296 -15.707 1.00 92.38 123 ASN A N 1
ATOM 897 C CA . ASN A 1 123 ? 9.387 1.565 -14.985 1.00 92.38 123 ASN A CA 1
ATOM 898 C C . ASN A 1 123 ? 8.657 1.572 -13.627 1.00 92.38 123 ASN A C 1
ATOM 900 O O . ASN A 1 123 ? 8.437 2.642 -13.065 1.00 92.38 123 ASN A O 1
ATOM 904 N N . LEU A 1 124 ? 8.258 0.399 -13.115 1.00 94.56 124 LEU A N 1
ATOM 905 C CA . LEU A 1 124 ? 7.461 0.234 -11.893 1.00 94.56 124 LEU A CA 1
ATOM 906 C C . LEU A 1 124 ? 6.125 0.984 -11.943 1.00 94.56 124 LEU A C 1
ATOM 908 O O . LEU A 1 124 ? 5.662 1.545 -10.950 1.00 94.56 124 LEU A O 1
ATOM 912 N N . TRP A 1 125 ? 5.480 0.987 -13.107 1.00 94.06 125 TRP A N 1
ATOM 913 C CA . TRP A 1 125 ? 4.084 1.404 -13.200 1.00 94.06 125 TRP A CA 1
ATOM 914 C C . TRP A 1 125 ? 3.187 0.323 -12.613 1.00 94.06 125 TRP A C 1
ATOM 916 O O . TRP A 1 125 ? 3.456 -0.870 -12.769 1.00 94.06 125 TRP A O 1
ATOM 926 N N . LEU A 1 126 ? 2.130 0.741 -11.920 1.00 95.56 126 LEU A N 1
ATOM 927 C CA . LEU A 1 126 ? 1.173 -0.186 -11.336 1.00 95.56 126 LEU A CA 1
ATOM 928 C C . LEU A 1 126 ? 0.405 -0.884 -12.462 1.00 95.56 126 LEU A C 1
ATOM 930 O O . LEU A 1 126 ? -0.476 -0.294 -13.067 1.00 95.56 126 LEU A O 1
ATOM 934 N N . ARG A 1 127 ? 0.722 -2.145 -12.743 1.00 95.06 127 ARG A N 1
ATOM 935 C CA . ARG A 1 127 ? 0.076 -2.942 -13.796 1.00 95.06 127 ARG A CA 1
ATOM 936 C C . ARG A 1 127 ? -1.217 -3.579 -13.337 1.00 95.06 127 ARG A C 1
ATOM 938 O O . ARG A 1 127 ? -2.046 -3.919 -14.173 1.00 95.06 127 ARG A O 1
ATOM 945 N N . GLY A 1 128 ? -1.420 -3.735 -12.033 1.00 95.50 128 GLY A N 1
ATOM 946 C CA . GLY A 1 128 ? -2.689 -4.243 -11.553 1.00 95.50 128 GLY A CA 1
ATOM 947 C C . GLY A 1 128 ? -2.894 -4.212 -10.059 1.00 95.50 128 GLY A C 1
ATOM 948 O O . GLY A 1 128 ? -1.972 -4.056 -9.264 1.00 95.50 128 GLY A O 1
ATOM 949 N N . VAL A 1 129 ? -4.155 -4.403 -9.700 1.00 96.69 129 VAL A N 1
ATOM 950 C CA . VAL A 1 129 ? -4.624 -4.524 -8.327 1.00 96.69 129 VAL A CA 1
ATOM 951 C C . VAL A 1 129 ? -5.474 -5.781 -8.229 1.00 96.69 129 VAL A C 1
ATOM 953 O O . VAL A 1 129 ? -6.400 -5.962 -9.017 1.00 96.69 129 VAL A O 1
ATOM 956 N N . ALA A 1 130 ? -5.181 -6.639 -7.256 1.00 96.25 130 ALA A N 1
ATOM 957 C CA . ALA A 1 130 ? -5.981 -7.822 -6.960 1.00 96.25 130 ALA A CA 1
ATOM 958 C C . ALA A 1 130 ? -6.582 -7.739 -5.558 1.00 96.25 130 ALA A C 1
ATOM 960 O O . ALA A 1 130 ? -5.859 -7.687 -4.566 1.00 96.25 130 ALA A O 1
ATOM 961 N N . LEU A 1 131 ? -7.909 -7.760 -5.481 1.00 95.62 131 LEU A N 1
ATOM 962 C CA . LEU A 1 131 ? -8.652 -7.889 -4.233 1.00 95.62 131 LEU A CA 1
ATOM 963 C C . LEU A 1 131 ? -8.892 -9.371 -3.957 1.00 95.62 131 LEU A C 1
ATOM 965 O O . LEU A 1 131 ? -9.579 -10.038 -4.729 1.00 95.62 131 LEU A O 1
ATOM 969 N N . VAL A 1 132 ? -8.325 -9.878 -2.865 1.00 95.25 132 VAL A N 1
ATOM 970 C CA . VAL A 1 132 ? -8.439 -11.276 -2.441 1.00 95.25 132 VAL A CA 1
ATOM 971 C C . VAL A 1 132 ? -9.248 -11.341 -1.154 1.00 95.25 132 VAL A C 1
ATOM 973 O O . VAL A 1 132 ? -8.820 -10.828 -0.118 1.00 95.25 132 VAL A O 1
ATOM 976 N N . SER A 1 133 ? -10.415 -11.978 -1.203 1.00 93.69 133 SER A N 1
ATOM 977 C CA . SER A 1 133 ? -11.275 -12.179 -0.033 1.00 93.69 133 SER A CA 1
ATOM 978 C C . SER A 1 133 ? -12.248 -13.332 -0.272 1.00 93.69 133 SER A C 1
ATOM 980 O O . SER A 1 133 ? -12.691 -13.534 -1.400 1.00 93.69 133 SER A O 1
ATOM 982 N N . ASN A 1 134 ? -12.588 -14.094 0.773 1.00 87.62 134 ASN A N 1
ATOM 983 C CA . ASN A 1 134 ? -13.531 -15.224 0.705 1.00 87.62 134 ASN A CA 1
ATOM 984 C C . ASN A 1 134 ? -13.239 -16.220 -0.440 1.00 87.62 134 ASN A C 1
ATOM 986 O O . ASN A 1 134 ? -14.151 -16.679 -1.123 1.00 87.62 134 ASN A O 1
ATOM 990 N N . GLY A 1 135 ? -11.959 -16.515 -0.693 1.00 84.50 135 GLY A N 1
ATOM 991 C CA . GLY A 1 135 ? -11.539 -17.427 -1.766 1.00 84.50 135 GLY A CA 1
ATOM 992 C C . GLY A 1 135 ? -11.688 -16.876 -3.191 1.00 84.50 135 GLY A C 1
ATOM 993 O O . GLY A 1 135 ? -11.344 -17.571 -4.141 1.00 84.50 135 GLY A O 1
ATOM 994 N N . GLN A 1 136 ? -12.153 -15.637 -3.357 1.00 89.75 136 GLN A N 1
ATOM 995 C CA . GLN A 1 136 ? -12.240 -14.963 -4.650 1.00 89.75 136 GLN A CA 1
ATOM 996 C C . GLN A 1 136 ? -11.063 -14.010 -4.844 1.00 89.75 136 GLN A C 1
ATOM 998 O O . GLN A 1 136 ? -10.592 -13.384 -3.892 1.00 89.75 136 GLN A O 1
ATOM 1003 N N . THR A 1 137 ? -10.624 -13.882 -6.096 1.00 93.06 137 THR A N 1
ATOM 1004 C CA . THR A 1 137 ? -9.664 -12.865 -6.527 1.00 93.06 137 THR A CA 1
ATOM 1005 C C . THR A 1 137 ? -10.304 -12.023 -7.620 1.00 93.06 137 THR A C 1
ATOM 1007 O O . THR A 1 137 ? -10.612 -12.530 -8.694 1.00 93.06 137 THR A O 1
ATOM 1010 N N . LEU A 1 138 ? -10.494 -10.734 -7.352 1.00 93.69 138 LEU A N 1
ATOM 1011 C CA . LEU A 1 138 ? -10.975 -9.758 -8.324 1.00 93.69 138 LEU A CA 1
ATOM 1012 C C . LEU A 1 138 ? -9.797 -8.897 -8.768 1.00 93.69 138 LEU A C 1
ATOM 1014 O O . LEU A 1 138 ? -9.235 -8.163 -7.954 1.00 93.69 138 LEU A O 1
ATOM 1018 N N . ARG A 1 139 ? -9.408 -8.998 -10.042 1.00 94.81 139 ARG A N 1
ATOM 1019 C CA . ARG A 1 139 ? -8.218 -8.327 -10.575 1.00 94.81 139 ARG A CA 1
ATOM 1020 C C . ARG A 1 139 ? -8.571 -7.242 -11.582 1.00 94.81 139 ARG A C 1
ATOM 1022 O O . ARG A 1 139 ? -9.239 -7.511 -12.573 1.00 94.81 139 ARG A O 1
ATOM 1029 N N . THR A 1 140 ? -8.052 -6.046 -11.358 1.00 95.06 140 THR A N 1
ATOM 1030 C CA . THR A 1 140 ? -8.037 -4.965 -12.345 1.00 95.06 140 THR A CA 1
ATOM 1031 C C . THR A 1 140 ? -6.624 -4.835 -12.896 1.00 95.06 140 THR A C 1
ATOM 1033 O O . THR A 1 140 ? -5.682 -4.798 -12.102 1.00 95.06 140 THR A O 1
ATOM 1036 N N . CYS A 1 141 ? -6.459 -4.764 -14.218 1.00 95.25 141 CYS A N 1
ATOM 1037 C CA . CYS A 1 141 ? -5.159 -4.503 -14.843 1.00 95.25 141 CYS A CA 1
ATOM 1038 C C . CYS A 1 141 ? -5.155 -3.176 -15.596 1.00 95.25 141 CYS A C 1
ATOM 1040 O O . CYS A 1 141 ? -6.183 -2.752 -16.125 1.00 95.25 141 CYS A O 1
ATOM 1042 N N . TYR A 1 142 ? -3.981 -2.561 -15.677 1.00 94.69 142 TYR A N 1
ATOM 1043 C CA . TYR A 1 142 ? -3.732 -1.283 -16.325 1.00 94.69 142 TYR A CA 1
ATOM 1044 C C . TYR A 1 142 ? -2.661 -1.454 -17.397 1.00 94.69 142 TYR A C 1
ATOM 1046 O O . TYR A 1 142 ? -1.589 -1.996 -17.126 1.00 94.69 142 TYR A O 1
ATOM 1054 N N . GLY A 1 143 ? -2.950 -0.982 -18.607 1.00 93.56 143 GLY A N 1
ATOM 1055 C CA . GLY A 1 143 ? -1.976 -0.906 -19.692 1.00 93.56 143 GLY A CA 1
ATOM 1056 C C . GLY A 1 143 ? -1.515 0.526 -19.909 1.00 93.56 143 GLY A C 1
ATOM 1057 O O . GLY A 1 143 ? -2.297 1.472 -19.775 1.00 93.56 143 GLY A O 1
ATOM 1058 N N . TYR A 1 144 ? -0.248 0.674 -20.280 1.00 93.38 144 TYR A N 1
ATOM 1059 C CA . TYR A 1 144 ? 0.400 1.965 -20.475 1.00 93.38 144 TYR A CA 1
ATOM 1060 C C . TYR A 1 144 ? 1.044 2.046 -21.850 1.00 93.38 144 TYR A C 1
ATOM 1062 O O . TYR A 1 144 ? 1.515 1.046 -22.393 1.00 93.38 144 TYR A O 1
ATOM 1070 N N . ASP A 1 145 ? 1.083 3.251 -22.402 1.00 91.06 145 ASP A N 1
ATOM 1071 C CA . ASP A 1 145 ? 1.897 3.535 -23.575 1.00 91.06 145 ASP A CA 1
ATOM 1072 C C . ASP A 1 145 ? 3.383 3.739 -23.200 1.00 91.06 145 ASP A C 1
ATOM 1074 O O . ASP A 1 145 ? 3.732 3.785 -22.015 1.00 91.06 145 ASP A O 1
ATOM 1078 N N . PRO A 1 146 ? 4.291 3.897 -24.182 1.00 87.31 146 PRO A N 1
ATOM 1079 C CA . PRO A 1 146 ? 5.715 4.104 -23.904 1.00 87.31 146 PRO A CA 1
ATOM 1080 C C . PRO A 1 146 ? 6.053 5.362 -23.087 1.00 87.31 146 PRO A C 1
ATOM 1082 O O . PRO A 1 146 ? 7.166 5.460 -22.576 1.00 87.31 146 PRO A O 1
ATOM 1085 N N . LEU A 1 147 ? 5.128 6.320 -22.967 1.00 88.38 147 LEU A N 1
ATOM 1086 C CA . LEU A 1 147 ? 5.297 7.546 -22.181 1.00 88.38 147 LEU A CA 1
ATOM 1087 C C . LEU A 1 147 ? 4.738 7.410 -20.754 1.00 88.38 147 LEU A C 1
ATOM 1089 O O . LEU A 1 147 ? 4.855 8.347 -19.968 1.00 88.38 147 LEU A O 1
ATOM 1093 N N . GLY A 1 148 ? 4.136 6.268 -20.409 1.00 88.62 148 GLY A N 1
ATOM 1094 C CA . GLY A 1 148 ? 3.541 6.020 -19.096 1.00 88.62 148 GLY A CA 1
ATOM 1095 C C . GLY A 1 148 ? 2.127 6.557 -18.942 1.00 88.62 148 GLY A C 1
ATOM 1096 O O . GLY A 1 148 ? 1.620 6.635 -17.823 1.00 88.62 148 GLY A O 1
ATOM 1097 N N . ARG A 1 149 ? 1.460 6.917 -20.042 1.00 93.12 149 ARG A N 1
ATOM 1098 C CA . ARG A 1 149 ? 0.042 7.286 -20.010 1.00 93.12 149 ARG A CA 1
ATOM 1099 C C . ARG A 1 149 ? -0.785 6.007 -19.985 1.00 93.12 149 ARG A C 1
ATOM 1101 O O . ARG A 1 149 ? -0.547 5.109 -20.792 1.00 93.12 149 ARG A O 1
ATOM 1108 N N . GLN A 1 150 ? -1.745 5.917 -19.067 1.00 94.31 150 GLN A N 1
ATOM 1109 C CA . GLN A 1 150 ? -2.663 4.781 -19.015 1.00 94.31 150 GLN A CA 1
ATOM 1110 C C . GLN A 1 150 ? -3.550 4.788 -20.269 1.00 94.31 150 GLN A C 1
ATOM 1112 O O . GLN A 1 150 ? -4.211 5.784 -20.558 1.00 94.31 150 GLN A O 1
ATOM 1117 N N . ILE A 1 151 ? -3.562 3.678 -21.003 1.00 96.00 151 ILE A N 1
ATOM 1118 C CA . ILE A 1 151 ? -4.313 3.508 -22.258 1.00 96.00 151 ILE A CA 1
ATOM 1119 C C . ILE A 1 151 ? -5.358 2.397 -22.187 1.00 96.00 151 ILE A C 1
ATOM 1121 O O . ILE A 1 151 ? -6.222 2.317 -23.057 1.00 96.00 151 ILE A O 1
ATOM 1125 N N . SER A 1 152 ? -5.306 1.539 -21.168 1.00 92.94 152 SER A N 1
ATOM 1126 C CA . SER A 1 152 ? -6.315 0.503 -20.966 1.00 92.94 152 SER A CA 1
ATOM 1127 C C . SER A 1 152 ? -6.550 0.209 -19.490 1.00 92.94 152 SER A C 1
ATOM 1129 O O . SER A 1 152 ? -5.683 0.410 -18.637 1.00 92.94 152 SER A O 1
ATOM 1131 N N . GLU A 1 153 ? -7.755 -0.274 -19.207 1.00 94.44 153 GLU A N 1
ATOM 1132 C CA . GLU A 1 153 ? -8.151 -0.835 -17.922 1.00 94.44 153 GLU A CA 1
ATOM 1133 C C . GLU A 1 153 ? -9.023 -2.064 -18.187 1.00 94.44 153 GLU A C 1
ATOM 1135 O O . GLU A 1 153 ? -10.049 -1.967 -18.866 1.00 94.44 153 GLU A O 1
ATOM 1140 N N . SER A 1 154 ? -8.634 -3.219 -17.653 1.00 92.94 154 SER A N 1
ATOM 1141 C CA . SER A 1 154 ? -9.501 -4.395 -17.605 1.00 92.94 154 SER A CA 1
ATOM 1142 C C . SER A 1 154 ? -10.108 -4.513 -16.214 1.00 92.94 154 SER A C 1
ATOM 1144 O O . SER A 1 154 ? -9.408 -4.454 -15.207 1.00 92.94 154 SER A O 1
ATOM 1146 N N . LYS A 1 155 ? -11.432 -4.662 -16.145 1.00 89.12 155 LYS A N 1
ATOM 1147 C CA . LYS A 1 155 ? -12.157 -4.827 -14.878 1.00 89.12 155 LYS A CA 1
ATOM 1148 C C . LYS A 1 155 ? -12.153 -6.298 -14.435 1.00 89.12 155 LYS A C 1
ATOM 1150 O O . LYS A 1 155 ? -11.984 -7.170 -15.285 1.00 89.12 155 LYS A O 1
ATOM 1155 N N . PRO A 1 156 ? -12.459 -6.605 -13.158 1.00 83.44 156 PRO A N 1
ATOM 1156 C CA . PRO A 1 156 ? -12.400 -7.966 -12.605 1.00 83.44 156 PRO A CA 1
ATOM 1157 C C . PRO A 1 156 ? -13.135 -9.069 -13.368 1.00 83.44 156 PRO A C 1
ATOM 1159 O O . PRO A 1 156 ? -12.768 -10.233 -13.262 1.00 83.44 156 PRO A O 1
ATOM 1162 N N . ARG A 1 157 ? -14.134 -8.720 -14.183 1.00 78.44 157 ARG A N 1
ATOM 1163 C CA . ARG A 1 157 ? -14.854 -9.673 -15.039 1.00 78.44 157 ARG A CA 1
ATOM 1164 C C . ARG A 1 157 ? -14.059 -10.132 -16.275 1.00 78.44 157 ARG A C 1
ATOM 1166 O O . ARG A 1 157 ? -14.574 -10.909 -17.063 1.00 78.44 157 ARG A O 1
ATOM 1173 N N . ALA A 1 158 ? -12.834 -9.647 -16.465 1.00 70.75 158 ALA A N 1
ATOM 1174 C CA . ALA A 1 158 ? -11.938 -10.110 -17.523 1.00 70.75 158 ALA A CA 1
ATOM 1175 C C . ALA A 1 158 ? -11.240 -11.445 -17.188 1.00 70.75 158 ALA A C 1
ATOM 1177 O O . ALA A 1 158 ? -10.540 -11.973 -18.044 1.00 70.75 158 ALA A O 1
ATOM 1178 N N . GLU A 1 159 ? -11.401 -11.960 -15.958 1.00 73.31 159 GLU A N 1
ATOM 1179 C CA . GLU A 1 159 ? -10.876 -13.264 -15.502 1.00 73.31 159 GLU A CA 1
ATOM 1180 C C . GLU A 1 159 ? -9.357 -13.440 -15.699 1.00 73.31 159 GLU A C 1
ATOM 1182 O O . GLU A 1 159 ? -8.842 -14.542 -15.878 1.00 73.31 159 GLU A O 1
ATOM 1187 N N . LEU A 1 160 ? -8.606 -12.337 -15.637 1.00 76.31 160 LEU A N 1
ATOM 1188 C CA . LEU A 1 160 ? -7.157 -12.358 -15.808 1.00 76.31 160 LEU A CA 1
ATOM 1189 C C . LEU A 1 160 ? -6.451 -12.889 -14.554 1.00 76.31 160 LEU A C 1
ATOM 1191 O O . LEU A 1 160 ? -6.603 -12.350 -13.454 1.00 76.31 160 LEU A O 1
ATOM 1195 N N . ALA A 1 161 ? -5.600 -13.900 -14.739 1.00 76.31 161 ALA A N 1
ATOM 1196 C CA . ALA A 1 161 ? -4.729 -14.413 -13.682 1.00 76.31 161 ALA A CA 1
ATOM 1197 C C . ALA A 1 161 ? -3.570 -13.447 -13.363 1.00 76.31 161 ALA A C 1
ATOM 1199 O O . ALA A 1 161 ? -3.189 -13.301 -12.198 1.00 76.31 161 ALA A O 1
ATOM 1200 N N . THR A 1 162 ? -3.053 -12.749 -14.380 1.00 77.62 162 THR A N 1
ATOM 1201 C CA . THR A 1 162 ? -1.906 -11.829 -14.308 1.00 77.62 162 THR A CA 1
ATOM 1202 C C . THR A 1 162 ? -2.129 -10.599 -15.183 1.00 77.62 162 THR A C 1
ATOM 1204 O O . THR A 1 162 ? -2.874 -10.662 -16.162 1.00 77.62 162 THR A O 1
ATOM 1207 N N . CYS A 1 163 ? -1.461 -9.494 -14.854 1.00 82.38 163 CYS A N 1
ATOM 1208 C CA . CYS A 1 163 ? -1.439 -8.301 -15.695 1.00 82.38 163 CYS A CA 1
ATOM 1209 C C . CYS A 1 163 ? -0.197 -8.317 -16.595 1.00 82.38 163 CYS A C 1
ATOM 1211 O O . CYS A 1 163 ? 0.886 -8.689 -16.145 1.00 82.38 163 CYS A O 1
ATOM 1213 N N . SER A 1 164 ? -0.375 -7.966 -17.869 1.00 68.50 164 SER A N 1
ATOM 1214 C CA . SER A 1 164 ? 0.687 -7.897 -18.884 1.00 68.50 164 SER A CA 1
ATOM 1215 C C . SER A 1 164 ? 1.332 -6.518 -18.918 1.00 68.50 164 SER A C 1
ATOM 1217 O O . SER A 1 164 ? 0.557 -5.551 -19.076 1.00 68.50 164 SER A O 1
#

Secondary structure (DSSP, 8-state):
--EEE--SS-S-TTTTTS-SEEE-TTSPEEEEEE-TTT--EEEEEPPPBTTB--EEEEEEEEE--EEEETTEEEE-SS-EEEEEEEEEESSS-EETTTTEETT-GGGEEEEEEE---SSSSB-----EEEEEETTEEEEEEEEE-TTS-EEEEE-GGG--SS--